Protein AF-A0A9P0E6Q4-F1 (afdb_monomer_lite)

Sequence (98 aa):
MNNHGHNIPDKRSSLFKTTKTEAVAGGVAKLPCDITPPAKGDKVHLLIWYKEGASSPIYRAEIRFRYIFPPPTRIGPPSIRKKDKDPGEDSQEPTPLY

Organism: Nezara viridula (NCBI:txid85310)

InterPro domains:
  IPR013783 Immunoglobulin-like fold [G3DSA:2.60.40.10] (11-77)

pLDDT: mean 71.61, std 17.09, range [42.12, 96.38]

Foldseek 3Di:
DDDPPDPPPPPPPPDDDQDDWDDPVVDDIDHDDDLDDPDPPDDDQKDFACDPPDPHTPDIDGDDPPPPPPPPDPPPPPPPPPPPPDPDDDDDDDDDDD

Secondary structure (DSSP, 8-state):
----------TTTTS---------TTS----------SSTT----EEEE--TT-SS-SEEEE-------------PSP--------S-----PPPPP-

Radius of gyration: 34.37 Å; chains: 1; bounding box: 63×106×46 Å

Structure (mmCIF, N/CA/C/O backbone):
data_AF-A0A9P0E6Q4-F1
#
_entry.id   AF-A0A9P0E6Q4-F1
#
loop_
_atom_site.group_PDB
_atom_site.id
_atom_site.type_symbol
_atom_site.label_atom_id
_atom_site.label_alt_id
_atom_site.label_comp_id
_atom_site.label_asym_id
_atom_site.label_entity_id
_atom_site.label_seq_id
_atom_site.pdbx_PDB_ins_code
_atom_site.Cartn_x
_atom_site.Cartn_y
_atom_site.Cartn_z
_atom_site.occupancy
_atom_site.B_iso_or_equiv
_atom_site.auth_seq_id
_atom_site.auth_comp_id
_atom_site.auth_asym_id
_atom_site.auth_atom_id
_atom_site.pdbx_PDB_model_num
ATOM 1 N N . MET A 1 1 ? 25.083 -42.396 27.320 1.00 42.91 1 MET A N 1
ATOM 2 C CA . MET A 1 1 ? 24.763 -41.009 27.727 1.00 42.91 1 MET A CA 1
ATOM 3 C C . MET A 1 1 ? 24.178 -40.348 26.499 1.00 42.91 1 MET A C 1
ATOM 5 O O . MET A 1 1 ? 24.924 -39.913 25.633 1.00 42.91 1 MET A O 1
ATOM 9 N N . ASN A 1 2 ? 22.858 -40.431 26.344 1.00 42.12 2 ASN A N 1
ATOM 10 C CA . ASN A 1 2 ? 22.203 -40.104 25.083 1.00 42.12 2 ASN A CA 1
ATOM 11 C C . ASN A 1 2 ? 21.510 -38.762 25.288 1.00 42.12 2 ASN A C 1
ATOM 13 O O . ASN A 1 2 ? 20.542 -38.664 26.039 1.00 42.12 2 ASN A O 1
ATOM 17 N N . ASN A 1 3 ? 22.076 -37.722 24.682 1.00 49.81 3 ASN A N 1
ATOM 18 C CA . ASN A 1 3 ? 21.564 -36.365 24.765 1.00 49.81 3 ASN A CA 1
ATOM 19 C C . ASN A 1 3 ? 20.239 -36.299 24.004 1.00 49.81 3 ASN A C 1
ATOM 21 O O . ASN A 1 3 ? 20.217 -36.159 22.782 1.00 49.81 3 ASN A O 1
ATOM 25 N N . HIS A 1 4 ? 19.127 -36.401 24.729 1.00 57.22 4 HIS A N 1
ATOM 26 C CA . HIS A 1 4 ? 17.816 -36.036 24.212 1.00 57.22 4 HIS A CA 1
ATOM 27 C C . HIS A 1 4 ? 17.750 -34.511 24.112 1.00 57.22 4 HIS A C 1
ATOM 29 O O . HIS A 1 4 ? 17.235 -33.827 24.993 1.00 57.22 4 HIS A O 1
ATOM 35 N N . GLY A 1 5 ? 18.336 -33.983 23.034 1.00 54.97 5 GLY A N 1
ATOM 36 C CA . GLY A 1 5 ? 18.149 -32.605 22.608 1.00 54.97 5 GLY A CA 1
ATOM 37 C C . GLY A 1 5 ? 16.665 -32.375 22.359 1.00 54.97 5 GLY A C 1
ATOM 38 O O . GLY A 1 5 ? 16.095 -32.879 21.392 1.00 54.97 5 GLY A O 1
ATOM 39 N N . HIS A 1 6 ? 16.032 -31.658 23.279 1.00 58.06 6 HIS A N 1
ATOM 40 C CA . HIS A 1 6 ? 14.676 -31.169 23.127 1.00 58.06 6 HIS A CA 1
ATOM 41 C C . HIS A 1 6 ? 14.672 -30.198 21.940 1.00 58.06 6 HIS A C 1
ATOM 43 O O . HIS A 1 6 ? 15.166 -29.077 22.049 1.00 58.06 6 HIS A O 1
ATOM 49 N N . ASN A 1 7 ? 14.179 -30.652 20.785 1.00 57.44 7 ASN A N 1
ATOM 50 C CA . ASN A 1 7 ? 13.891 -29.781 19.652 1.00 57.44 7 ASN A CA 1
ATOM 51 C C . ASN A 1 7 ? 12.777 -28.827 20.087 1.00 57.44 7 ASN A C 1
ATOM 53 O O . ASN A 1 7 ? 11.602 -29.186 20.038 1.00 57.44 7 ASN A O 1
ATOM 57 N N . ILE A 1 8 ? 13.152 -27.637 20.555 1.00 66.44 8 ILE A N 1
ATOM 58 C CA . ILE A 1 8 ? 12.222 -26.527 20.741 1.00 66.44 8 ILE A CA 1
ATOM 59 C C . ILE A 1 8 ? 11.834 -26.091 19.325 1.00 66.44 8 ILE A C 1
ATOM 61 O O . ILE A 1 8 ? 12.696 -25.579 18.610 1.00 66.44 8 ILE A O 1
ATOM 65 N N . PRO A 1 9 ? 10.586 -26.304 18.868 1.00 59.25 9 PRO A N 1
ATOM 66 C CA . PRO A 1 9 ? 10.170 -25.730 17.604 1.00 59.25 9 PRO A CA 1
ATOM 67 C C . PRO A 1 9 ? 10.226 -24.211 17.762 1.00 59.25 9 PRO A C 1
ATOM 69 O O . PRO A 1 9 ? 9.576 -23.656 18.652 1.00 59.25 9 PRO A O 1
ATOM 72 N N . ASP A 1 10 ? 11.016 -23.545 16.919 1.00 67.12 10 ASP A N 1
ATOM 73 C CA . ASP A 1 10 ? 11.074 -22.089 16.844 1.00 67.12 10 ASP A CA 1
ATOM 74 C C . ASP A 1 10 ? 9.663 -21.551 16.585 1.00 67.12 10 ASP A C 1
ATOM 76 O O . ASP A 1 10 ? 9.179 -21.459 15.454 1.00 67.12 10 ASP A O 1
ATOM 80 N N . LYS A 1 11 ? 8.982 -21.164 17.669 1.00 57.00 11 LYS A N 1
ATOM 81 C CA . LYS A 1 11 ? 7.601 -20.658 17.691 1.00 57.00 11 LYS A CA 1
ATOM 82 C C . LYS A 1 11 ? 7.436 -19.329 16.937 1.00 57.00 11 LYS A C 1
ATOM 84 O O . LYS A 1 11 ? 6.351 -18.756 16.903 1.00 57.00 11 LYS A O 1
ATOM 89 N N . ARG A 1 12 ? 8.528 -18.826 16.355 1.00 58.97 12 ARG A N 1
ATOM 90 C CA . ARG A 1 12 ? 8.641 -17.570 15.615 1.00 58.97 12 ARG A CA 1
ATOM 91 C C . ARG A 1 12 ? 8.485 -17.744 14.101 1.00 58.97 12 ARG A C 1
AT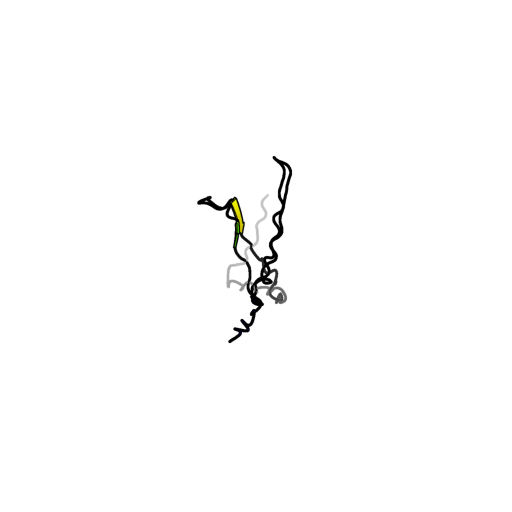OM 93 O O . ARG A 1 12 ? 8.345 -16.746 13.403 1.00 58.97 12 ARG A O 1
ATOM 100 N N . SER A 1 13 ? 8.453 -18.979 13.592 1.00 56.56 13 SER A N 1
ATOM 101 C CA . SER A 1 13 ? 8.358 -19.259 12.149 1.00 56.56 13 SER A CA 1
ATOM 102 C C . SER A 1 13 ? 6.996 -18.930 11.514 1.00 56.56 13 SER A C 1
ATOM 104 O O . SER A 1 13 ? 6.864 -18.994 10.296 1.00 56.56 13 SER A O 1
ATOM 106 N N . SER A 1 14 ? 5.992 -18.521 12.302 1.00 63.12 14 SER A N 1
ATOM 107 C CA . SER A 1 14 ? 4.620 -18.272 11.832 1.00 63.12 14 SER A CA 1
ATOM 108 C C . SER A 1 14 ? 4.103 -16.842 12.084 1.00 63.12 14 SER A C 1
ATOM 110 O O . SER A 1 14 ? 2.914 -16.680 12.358 1.00 63.12 14 SER A O 1
ATOM 112 N N . LEU A 1 15 ? 4.934 -15.789 12.031 1.00 66.12 15 LEU A N 1
ATOM 113 C CA . LEU A 1 15 ? 4.443 -14.433 12.365 1.00 66.12 15 LEU A CA 1
ATOM 114 C C . LEU A 1 15 ? 4.355 -13.403 11.232 1.00 66.12 15 LEU A C 1
ATOM 116 O O . LEU A 1 15 ? 3.760 -12.361 11.459 1.00 66.12 15 LEU A O 1
ATOM 120 N N . PHE A 1 16 ? 4.817 -13.671 10.010 1.00 63.97 16 PHE A N 1
ATOM 121 C CA . PHE A 1 16 ? 4.500 -12.807 8.862 1.00 63.97 16 PHE A CA 1
ATOM 122 C C . PHE A 1 16 ? 4.394 -13.639 7.586 1.00 63.97 16 PHE A C 1
ATOM 124 O O . PHE A 1 16 ? 5.314 -14.371 7.226 1.00 63.97 16 PHE A O 1
ATOM 131 N N . LYS A 1 17 ? 3.245 -13.558 6.907 1.00 67.81 17 LYS A N 1
ATOM 132 C CA . LYS A 1 17 ? 2.988 -14.310 5.676 1.00 67.81 17 LYS A CA 1
ATOM 133 C C . LYS A 1 17 ? 3.602 -13.569 4.488 1.00 67.81 17 LYS A C 1
ATOM 135 O O . LYS A 1 17 ? 2.944 -12.741 3.862 1.00 67.81 17 LYS A O 1
ATOM 140 N N . THR A 1 18 ? 4.853 -13.873 4.158 1.00 70.94 18 THR A N 1
ATOM 141 C CA . THR A 1 18 ? 5.472 -13.364 2.928 1.00 70.94 18 THR A CA 1
ATOM 142 C C . THR A 1 18 ? 4.833 -14.049 1.723 1.00 70.94 18 THR A C 1
ATOM 144 O O . THR A 1 18 ? 4.826 -15.275 1.623 1.00 70.94 18 THR A O 1
ATOM 147 N N . THR A 1 19 ? 4.272 -13.267 0.806 1.00 80.06 19 THR A N 1
ATOM 148 C CA . THR A 1 19 ? 3.653 -13.769 -0.428 1.00 80.06 19 THR A CA 1
ATOM 149 C C . THR A 1 19 ? 4.452 -13.278 -1.629 1.00 80.06 19 THR A C 1
ATOM 151 O O . THR A 1 19 ? 4.754 -12.092 -1.753 1.00 80.06 19 THR A O 1
ATOM 154 N N . LYS A 1 20 ? 4.838 -14.206 -2.511 1.00 85.44 20 LYS A N 1
ATOM 155 C CA . LYS A 1 20 ? 5.548 -13.879 -3.752 1.00 85.44 20 LYS A CA 1
ATOM 156 C C . LYS A 1 20 ? 4.567 -13.238 -4.738 1.00 85.44 20 LYS A C 1
ATOM 158 O O . LYS A 1 20 ? 3.453 -13.727 -4.893 1.00 85.44 20 LYS A O 1
ATOM 163 N N . THR A 1 21 ? 4.986 -12.159 -5.395 1.00 88.56 21 THR A N 1
ATOM 164 C CA . THR A 1 21 ? 4.213 -11.464 -6.437 1.00 88.56 21 THR A CA 1
ATOM 165 C C . THR A 1 21 ? 5.032 -11.417 -7.717 1.00 88.56 21 THR A C 1
ATOM 167 O O . THR A 1 21 ? 6.223 -11.118 -7.669 1.00 88.56 21 THR A O 1
ATOM 170 N N . GLU A 1 22 ? 4.395 -11.681 -8.854 1.00 91.62 22 GLU A N 1
ATOM 171 C CA . GLU A 1 22 ? 5.019 -11.648 -10.177 1.00 91.62 22 GLU A CA 1
ATOM 172 C C . GLU A 1 22 ? 4.158 -10.823 -11.142 1.00 91.62 22 GLU A C 1
ATOM 174 O O . GLU A 1 22 ? 2.943 -10.710 -10.974 1.00 91.62 22 GLU A O 1
ATOM 179 N N . ALA A 1 23 ? 4.799 -10.222 -12.141 1.00 93.56 23 ALA A N 1
ATOM 180 C CA . ALA A 1 23 ? 4.149 -9.505 -13.231 1.00 93.56 23 ALA A CA 1
ATOM 181 C C . ALA A 1 23 ? 5.003 -9.626 -14.499 1.00 93.56 23 ALA A C 1
ATOM 183 O O . ALA A 1 23 ? 6.216 -9.828 -14.421 1.00 93.56 23 ALA A O 1
ATOM 184 N N . VAL A 1 24 ? 4.373 -9.485 -15.666 1.00 96.38 24 VAL A N 1
ATOM 185 C CA . VAL A 1 24 ? 5.083 -9.430 -16.952 1.00 96.38 24 VAL A CA 1
ATOM 186 C C . VAL A 1 24 ? 5.959 -8.175 -16.999 1.00 96.38 24 VAL A C 1
ATOM 188 O O . VAL A 1 24 ? 5.591 -7.137 -16.446 1.00 96.38 24 VAL A O 1
ATOM 191 N N . ALA A 1 25 ? 7.113 -8.256 -17.665 1.00 93.69 25 ALA A N 1
ATOM 192 C CA . ALA A 1 25 ? 7.992 -7.108 -17.867 1.00 93.69 25 ALA A CA 1
ATOM 193 C C . ALA A 1 25 ? 7.238 -5.941 -18.536 1.00 93.69 25 ALA A C 1
ATOM 195 O O . ALA A 1 25 ? 6.520 -6.134 -19.514 1.00 93.69 25 ALA A O 1
ATOM 196 N N . GLY A 1 26 ? 7.379 -4.735 -17.977 1.00 92.50 26 GLY A N 1
ATOM 197 C CA . GLY A 1 26 ? 6.614 -3.549 -18.390 1.00 92.50 26 GLY A CA 1
ATOM 198 C C . GLY A 1 26 ? 5.177 -3.482 -17.848 1.00 92.50 26 GLY A C 1
ATOM 199 O O . GLY A 1 26 ? 4.510 -2.468 -18.028 1.00 92.50 26 GLY A O 1
ATOM 200 N N . GLY A 1 27 ? 4.702 -4.529 -17.168 1.00 92.19 27 GLY A N 1
ATOM 201 C CA . GLY A 1 27 ? 3.409 -4.568 -16.488 1.00 92.19 27 GLY A CA 1
ATOM 202 C C . GLY A 1 27 ? 3.447 -4.022 -15.056 1.00 92.19 27 GLY A C 1
ATOM 203 O O . GLY A 1 27 ? 4.468 -3.544 -14.563 1.00 92.19 27 GLY A O 1
ATOM 204 N N . VAL A 1 28 ? 2.309 -4.121 -14.362 1.00 90.44 28 VAL A N 1
ATOM 205 C CA . VAL A 1 28 ? 2.139 -3.640 -12.980 1.00 90.44 28 VAL A CA 1
ATOM 206 C C . VAL A 1 28 ? 2.114 -4.818 -12.007 1.00 90.44 28 VAL A C 1
ATOM 208 O O . VAL A 1 28 ? 1.221 -5.661 -12.073 1.00 90.44 28 VAL A O 1
ATOM 211 N N . ALA A 1 29 ? 3.058 -4.851 -11.065 1.00 88.50 29 ALA A N 1
ATOM 212 C CA . ALA A 1 29 ? 3.044 -5.794 -9.948 1.00 88.50 29 ALA A CA 1
ATOM 213 C C . ALA A 1 29 ? 2.209 -5.245 -8.778 1.00 88.50 29 ALA A C 1
ATOM 215 O O . ALA A 1 29 ? 2.364 -4.089 -8.384 1.00 88.50 29 ALA A O 1
ATOM 216 N N . LYS A 1 30 ? 1.336 -6.079 -8.198 1.00 87.00 30 LYS A N 1
ATOM 217 C CA . LYS A 1 30 ? 0.507 -5.726 -7.032 1.00 87.00 30 LYS A CA 1
ATOM 218 C C . LYS A 1 30 ? 1.083 -6.354 -5.768 1.00 87.00 30 LYS A C 1
ATOM 220 O O . LYS A 1 30 ? 0.794 -7.508 -5.476 1.00 87.00 30 LYS A O 1
ATOM 225 N N . LEU A 1 31 ? 1.897 -5.600 -5.037 1.00 85.19 31 LEU A N 1
ATOM 226 C CA . LEU A 1 31 ? 2.506 -6.085 -3.801 1.00 85.19 31 LEU A CA 1
ATOM 227 C C . LEU A 1 31 ? 1.454 -6.169 -2.676 1.00 85.19 31 LEU A C 1
ATOM 229 O O . LEU A 1 31 ? 0.821 -5.156 -2.365 1.00 85.19 31 LEU A O 1
ATOM 233 N N . PRO A 1 32 ? 1.247 -7.345 -2.062 1.00 82.69 32 PRO A N 1
ATOM 234 C CA . PRO A 1 32 ? 0.323 -7.502 -0.950 1.00 82.69 32 PRO A CA 1
ATOM 235 C C . PRO A 1 32 ? 0.868 -6.801 0.296 1.00 82.69 32 PRO A C 1
ATOM 237 O O . PRO A 1 32 ? 2.037 -6.948 0.649 1.00 82.69 32 PRO A O 1
ATOM 240 N N . CYS A 1 33 ? 0.004 -6.061 0.987 1.00 78.94 33 CYS A N 1
ATOM 241 C CA . CYS A 1 33 ? 0.295 -5.507 2.304 1.00 78.94 33 CYS A CA 1
ATOM 242 C C . CYS A 1 33 ? -0.920 -5.623 3.214 1.00 78.94 33 CYS A C 1
ATOM 244 O O . CYS A 1 33 ? -2.029 -5.247 2.839 1.00 78.94 33 CYS A O 1
ATOM 246 N N . ASP A 1 34 ? -0.683 -6.120 4.423 1.00 84.31 34 ASP A N 1
ATOM 247 C CA . ASP A 1 34 ? -1.565 -5.865 5.550 1.00 84.31 34 ASP A CA 1
ATOM 248 C C . ASP A 1 34 ? -1.034 -4.623 6.263 1.00 84.31 34 ASP A C 1
ATOM 250 O O . ASP A 1 34 ? 0.116 -4.589 6.701 1.00 84.31 34 ASP A O 1
ATOM 254 N N . ILE A 1 35 ? -1.858 -3.583 6.309 1.00 87.12 35 ILE A N 1
ATOM 255 C CA . ILE A 1 35 ? -1.532 -2.314 6.962 1.00 87.12 35 ILE A CA 1
ATOM 256 C C . ILE A 1 35 ? -2.313 -2.140 8.267 1.00 87.12 35 ILE A C 1
ATOM 258 O O . ILE A 1 35 ? -2.356 -1.039 8.808 1.00 87.12 35 ILE A O 1
ATOM 262 N N . THR A 1 36 ? -2.955 -3.201 8.762 1.00 88.00 36 THR A N 1
ATOM 263 C CA . THR A 1 36 ? -3.670 -3.194 10.038 1.00 88.00 36 THR A CA 1
ATOM 264 C C . THR A 1 36 ? -2.677 -2.964 11.176 1.00 88.00 36 THR A C 1
ATOM 266 O O . THR A 1 36 ? -1.779 -3.785 11.380 1.00 88.00 36 THR A O 1
ATOM 269 N N . PRO A 1 37 ? -2.802 -1.864 11.940 1.00 86.38 37 PRO A N 1
ATOM 270 C CA . PRO A 1 37 ? -1.942 -1.639 13.089 1.00 86.38 37 PRO A CA 1
ATOM 271 C C . PRO A 1 37 ? -2.171 -2.710 14.164 1.00 86.38 37 PRO A C 1
ATOM 273 O O . PRO A 1 37 ? -3.311 -3.132 14.373 1.00 86.38 37 PRO A O 1
ATOM 276 N N . PRO A 1 38 ? -1.120 -3.133 14.886 1.00 83.12 38 PRO A N 1
ATOM 277 C CA . PRO A 1 38 ? -1.241 -4.162 15.916 1.00 83.12 38 PRO A CA 1
ATOM 278 C C . PRO A 1 38 ? -2.061 -3.694 17.128 1.00 83.12 38 PRO A C 1
ATOM 280 O O . PRO A 1 38 ? -2.691 -4.513 17.796 1.00 83.12 38 PRO A O 1
ATOM 283 N N . ALA A 1 39 ? -2.064 -2.390 17.421 1.00 88.12 39 ALA A N 1
ATOM 284 C CA . ALA A 1 39 ? -2.818 -1.809 18.523 1.00 88.12 39 ALA A CA 1
ATOM 285 C C . ALA A 1 39 ? -4.135 -1.184 18.043 1.00 88.12 39 ALA A C 1
ATOM 287 O O . ALA A 1 39 ? -4.212 -0.497 17.023 1.00 88.12 39 ALA A O 1
ATOM 288 N N . LYS A 1 40 ? -5.199 -1.400 18.821 1.00 86.19 40 LYS A N 1
ATOM 289 C CA . LYS A 1 40 ? -6.523 -0.847 18.531 1.00 86.19 40 LYS A CA 1
ATOM 290 C C . LYS A 1 40 ? -6.507 0.674 18.715 1.00 86.19 40 LYS A C 1
ATOM 292 O O . LYS A 1 40 ? -6.220 1.157 19.803 1.00 86.19 40 LYS A O 1
ATOM 297 N N . GLY A 1 41 ? -6.890 1.409 17.673 1.00 84.81 41 GLY A N 1
ATOM 298 C CA . GLY A 1 41 ? -6.954 2.877 17.682 1.00 84.81 41 GLY A CA 1
ATOM 299 C C . GLY A 1 41 ? -5.751 3.562 17.031 1.00 84.81 41 GLY A C 1
ATOM 300 O O . GLY A 1 41 ? -5.858 4.737 16.664 1.00 84.81 41 GLY A O 1
ATOM 301 N N . ASP A 1 42 ? -4.666 2.820 16.806 1.00 88.69 42 ASP A N 1
ATOM 302 C CA . ASP A 1 42 ? -3.539 3.297 16.013 1.00 88.69 42 ASP A CA 1
ATOM 303 C C . ASP A 1 42 ? -3.932 3.463 14.547 1.00 88.69 42 ASP A C 1
ATOM 305 O O . ASP A 1 42 ? -4.877 2.847 14.040 1.00 88.69 42 ASP A O 1
ATOM 309 N N . LYS A 1 43 ? -3.190 4.326 13.852 1.00 87.38 43 LYS A N 1
ATOM 310 C CA . LYS A 1 43 ? -3.374 4.574 12.425 1.00 87.38 43 LYS A CA 1
ATOM 311 C C . LYS A 1 43 ? -2.056 4.574 11.694 1.00 87.38 43 LYS A C 1
ATOM 313 O O . LYS A 1 43 ? -1.061 5.115 12.166 1.00 87.38 43 LYS A O 1
ATOM 318 N N . VAL A 1 44 ? -2.101 4.064 10.473 1.00 88.94 44 VAL A N 1
ATOM 319 C CA . VAL A 1 44 ? -1.009 4.228 9.523 1.00 88.94 44 VAL A CA 1
ATOM 320 C C . VAL A 1 44 ? -1.082 5.628 8.932 1.00 88.94 44 VAL A C 1
ATOM 322 O O . VAL A 1 44 ? -2.098 6.014 8.365 1.00 88.94 44 VAL A O 1
ATOM 325 N N . HIS A 1 45 ? -0.005 6.393 9.057 1.00 89.56 45 HIS A N 1
ATOM 326 C CA . HIS A 1 45 ? 0.101 7.728 8.462 1.00 89.56 45 HIS A CA 1
ATOM 327 C C . HIS A 1 45 ? 0.947 7.737 7.187 1.00 89.56 45 HIS A C 1
ATOM 329 O O . HIS A 1 45 ? 0.738 8.568 6.303 1.00 89.56 45 HIS A O 1
ATOM 335 N N . LEU A 1 46 ? 1.885 6.797 7.077 1.00 90.69 46 LEU A N 1
ATOM 336 C CA . LEU A 1 46 ? 2.868 6.745 6.008 1.00 90.69 46 LEU A CA 1
ATOM 337 C C . LEU A 1 46 ? 3.177 5.287 5.665 1.00 90.69 46 LEU A C 1
ATOM 339 O O . LEU A 1 46 ? 3.535 4.507 6.543 1.00 90.69 46 LEU A O 1
ATOM 343 N N . LEU A 1 47 ? 3.050 4.941 4.386 1.00 88.69 47 LEU A N 1
ATOM 344 C CA . LEU A 1 47 ? 3.470 3.662 3.822 1.00 88.69 47 LEU A CA 1
ATOM 345 C C . LEU A 1 47 ? 4.650 3.911 2.885 1.00 88.69 47 LEU A C 1
ATOM 347 O O . LEU A 1 47 ? 4.567 4.763 1.997 1.00 88.69 47 LEU A O 1
ATOM 351 N N . ILE A 1 48 ? 5.736 3.166 3.074 1.00 91.00 48 ILE A N 1
ATOM 352 C CA . ILE A 1 48 ? 6.940 3.274 2.253 1.00 91.00 48 ILE A CA 1
ATOM 353 C C . ILE A 1 48 ? 7.405 1.878 1.855 1.00 91.00 48 ILE A C 1
ATOM 355 O O . ILE A 1 48 ? 7.519 1.000 2.707 1.00 91.00 48 ILE A O 1
ATOM 359 N N . TRP A 1 49 ? 7.723 1.696 0.577 1.00 88.44 49 TRP A N 1
ATOM 360 C CA . TRP A 1 49 ? 8.398 0.501 0.084 1.00 88.44 49 TRP A CA 1
ATOM 361 C C . TRP A 1 49 ? 9.812 0.837 -0.351 1.00 88.44 49 TRP A C 1
ATOM 363 O O . TRP A 1 49 ? 10.032 1.787 -1.105 1.00 88.44 49 TRP A O 1
ATOM 373 N N . TYR A 1 50 ? 10.757 0.010 0.080 1.00 91.44 50 TYR A N 1
ATOM 374 C CA . TYR A 1 50 ? 12.140 0.049 -0.369 1.00 91.44 50 TYR A CA 1
ATOM 375 C C . TYR A 1 50 ? 12.448 -1.196 -1.185 1.00 91.44 50 TYR A C 1
ATOM 377 O O . TYR A 1 50 ? 11.948 -2.285 -0.905 1.00 91.44 50 TYR A O 1
ATOM 385 N N . LYS A 1 51 ? 13.296 -1.018 -2.191 1.00 88.50 51 LYS A N 1
ATOM 386 C CA . LYS A 1 51 ? 13.962 -2.128 -2.859 1.00 88.50 51 LYS A CA 1
ATOM 387 C C . LYS A 1 51 ? 15.308 -2.341 -2.179 1.00 88.50 51 LYS A C 1
ATOM 389 O O . LYS A 1 51 ? 15.989 -1.371 -1.856 1.00 88.50 51 LYS A O 1
ATOM 394 N N . GLU A 1 52 ? 15.696 -3.594 -1.986 1.00 91.25 52 GLU A N 1
ATOM 395 C CA . GLU A 1 52 ? 17.024 -3.923 -1.474 1.00 91.25 52 GLU A CA 1
ATOM 396 C C . GLU A 1 52 ? 18.120 -3.284 -2.344 1.00 91.25 52 GLU A C 1
ATOM 398 O O . GLU A 1 52 ? 18.046 -3.302 -3.576 1.00 91.25 52 GLU A O 1
ATOM 403 N N . GLY A 1 53 ? 19.102 -2.658 -1.690 1.00 93.94 53 GLY A N 1
ATOM 404 C CA . GLY A 1 53 ? 20.184 -1.920 -2.347 1.00 93.94 53 GLY A CA 1
ATOM 405 C C . GLY A 1 53 ? 19.819 -0.516 -2.850 1.00 93.94 53 GLY A C 1
ATOM 406 O O . GLY A 1 53 ? 20.706 0.197 -3.313 1.00 93.94 53 GLY A O 1
ATOM 407 N N . ALA A 1 54 ? 18.558 -0.079 -2.754 1.00 93.50 54 ALA A N 1
ATOM 408 C CA . ALA 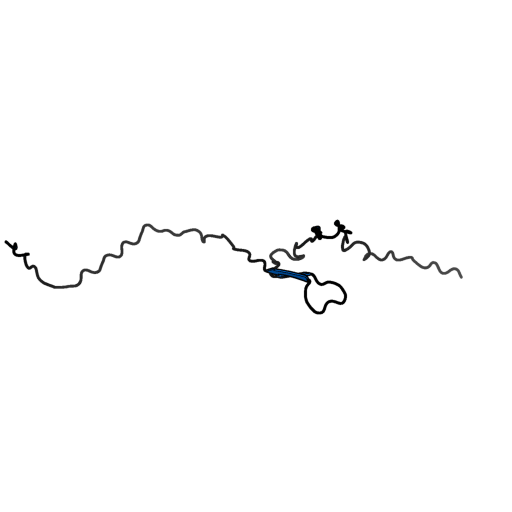A 1 54 ? 18.174 1.295 -3.075 1.00 93.50 54 ALA A CA 1
ATOM 409 C C . ALA A 1 54 ? 18.325 2.215 -1.852 1.00 93.50 54 ALA A C 1
ATOM 411 O O . ALA A 1 54 ? 17.897 1.878 -0.749 1.00 93.50 54 ALA A O 1
ATOM 412 N N . SER A 1 55 ? 18.894 3.407 -2.055 1.00 93.31 55 SER A N 1
ATOM 413 C CA . SER A 1 55 ? 19.032 4.434 -1.009 1.00 93.31 55 SER A CA 1
ATOM 414 C C . SER A 1 55 ? 17.756 5.256 -0.789 1.00 93.31 55 SER A C 1
ATOM 416 O O . SER A 1 55 ? 17.618 5.933 0.229 1.00 93.31 55 SER A O 1
ATOM 418 N N . SER A 1 56 ? 16.812 5.194 -1.728 1.00 94.12 56 SER A N 1
ATOM 419 C CA . SER A 1 56 ? 15.540 5.912 -1.699 1.00 94.12 56 SER A CA 1
ATOM 420 C C . SER A 1 56 ? 14.361 4.950 -1.891 1.00 94.12 56 SER A C 1
ATOM 422 O O . SER A 1 56 ? 14.522 3.857 -2.447 1.00 94.12 56 SER A O 1
ATOM 424 N N . PRO A 1 57 ? 13.166 5.314 -1.401 1.00 91.56 57 PRO A N 1
ATOM 425 C CA . PRO A 1 57 ? 12.006 4.448 -1.517 1.00 91.56 57 PRO A CA 1
ATOM 426 C C . PRO A 1 57 ? 11.505 4.356 -2.959 1.00 91.56 57 PRO A C 1
ATOM 428 O O . PRO A 1 57 ? 11.474 5.349 -3.682 1.00 91.56 57 PRO A O 1
ATOM 431 N N . ILE A 1 58 ? 11.046 3.166 -3.350 1.00 90.69 58 ILE A N 1
ATOM 432 C CA . ILE A 1 58 ? 10.440 2.910 -4.666 1.00 90.69 58 ILE A CA 1
ATOM 433 C C . ILE A 1 58 ? 8.954 3.282 -4.709 1.00 90.69 58 ILE A C 1
ATOM 435 O O . ILE A 1 58 ? 8.386 3.441 -5.786 1.00 90.69 58 ILE A O 1
ATOM 439 N N . TYR A 1 59 ? 8.316 3.416 -3.545 1.00 87.31 59 TYR A N 1
ATOM 440 C CA . TYR A 1 59 ? 6.934 3.865 -3.430 1.00 87.31 59 TYR A CA 1
ATOM 441 C C . TYR A 1 59 ? 6.690 4.521 -2.073 1.00 87.31 59 TYR A C 1
ATOM 443 O O . TYR A 1 59 ? 7.168 4.032 -1.048 1.00 87.31 59 TYR A O 1
ATOM 451 N N . ARG A 1 60 ? 5.909 5.605 -2.061 1.00 89.88 60 ARG A N 1
ATOM 452 C CA . ARG A 1 60 ? 5.491 6.323 -0.854 1.00 89.88 60 ARG A CA 1
ATOM 453 C C . ARG A 1 60 ? 4.022 6.714 -0.972 1.00 89.88 60 ARG A C 1
ATOM 455 O O . ARG A 1 60 ? 3.630 7.319 -1.965 1.00 89.88 60 ARG A O 1
ATOM 462 N N . ALA A 1 61 ? 3.240 6.428 0.062 1.00 88.56 61 ALA A N 1
ATOM 463 C CA . ALA A 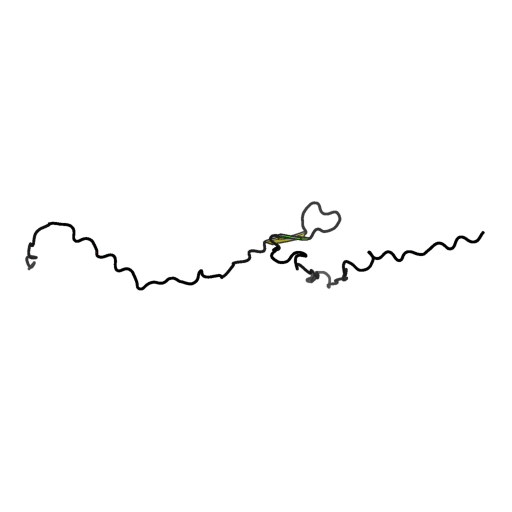1 61 ? 1.857 6.873 0.177 1.00 88.56 61 ALA A CA 1
ATOM 464 C C . ALA A 1 61 ? 1.601 7.483 1.559 1.00 88.56 61 ALA A C 1
ATOM 466 O O . ALA A 1 61 ? 1.883 6.868 2.587 1.00 88.56 61 ALA A O 1
ATOM 467 N N . GLU A 1 62 ? 1.055 8.698 1.579 1.00 90.06 62 GLU A N 1
ATOM 468 C CA . GLU A 1 62 ? 0.587 9.359 2.798 1.00 90.06 62 GLU A CA 1
ATOM 469 C C . GLU A 1 62 ? -0.897 9.073 2.992 1.00 90.06 62 GLU A C 1
ATOM 471 O O . GLU A 1 62 ? -1.720 9.373 2.125 1.00 90.06 62 GLU A O 1
ATOM 476 N N . ILE A 1 63 ? -1.250 8.507 4.142 1.00 87.88 63 ILE A N 1
ATOM 477 C CA . ILE A 1 63 ? -2.628 8.134 4.443 1.00 87.88 63 ILE A CA 1
ATOM 478 C C . ILE A 1 63 ? -3.231 9.223 5.324 1.00 87.88 63 ILE A C 1
ATOM 480 O O . ILE A 1 63 ? -2.892 9.384 6.498 1.00 87.88 63 ILE A O 1
ATOM 484 N N . ARG A 1 64 ? -4.144 10.002 4.740 1.00 82.38 64 ARG A N 1
ATOM 485 C CA . ARG A 1 64 ? -4.904 11.030 5.457 1.00 82.38 64 ARG A CA 1
ATOM 486 C C . ARG A 1 64 ? -6.283 10.485 5.796 1.00 82.38 64 ARG A C 1
ATOM 488 O O . ARG A 1 64 ? -7.199 10.544 4.980 1.00 82.38 64 ARG A O 1
ATOM 495 N N . PHE A 1 65 ? -6.446 9.986 7.017 1.00 70.50 65 PHE A N 1
ATOM 496 C CA . PHE A 1 65 ? -7.770 9.661 7.538 1.00 70.50 65 PHE A CA 1
ATOM 497 C C . PHE A 1 65 ? -8.526 10.959 7.827 1.00 70.50 65 PHE A C 1
ATOM 499 O O . PHE A 1 65 ? -8.337 11.588 8.867 1.00 70.50 65 PHE A O 1
ATOM 506 N N . ARG A 1 66 ? -9.386 11.383 6.894 1.00 68.38 66 ARG A N 1
ATOM 507 C CA . ARG A 1 66 ? -10.419 12.370 7.208 1.00 68.38 66 ARG A CA 1
ATOM 508 C C . ARG A 1 66 ? -11.422 11.684 8.119 1.00 68.38 66 ARG A C 1
ATOM 510 O O . ARG A 1 66 ? -12.258 10.912 7.662 1.00 68.38 66 ARG A O 1
ATOM 517 N N . TYR A 1 67 ? -11.328 11.959 9.411 1.00 54.12 67 TYR A N 1
ATOM 518 C CA . TYR A 1 67 ? -12.438 11.711 10.309 1.00 54.12 67 TYR A CA 1
ATOM 519 C C . TYR A 1 67 ? -13.608 12.589 9.873 1.00 54.12 67 TYR A C 1
ATOM 521 O O . TYR A 1 67 ? -13.696 13.752 10.254 1.00 54.12 67 TYR A O 1
ATOM 529 N N . ILE A 1 68 ? -14.516 12.037 9.069 1.00 53.84 68 ILE A N 1
ATOM 530 C CA . ILE A 1 68 ? -15.870 12.575 8.933 1.00 53.84 68 ILE A CA 1
ATOM 531 C C . ILE A 1 68 ? -16.621 12.147 10.199 1.00 53.84 68 ILE A C 1
ATOM 533 O O . ILE A 1 68 ? -17.517 11.316 10.171 1.00 53.84 68 ILE A O 1
ATOM 537 N N . PHE A 1 69 ? -16.196 12.671 11.345 1.00 50.19 69 PHE A N 1
ATOM 538 C CA . PHE A 1 69 ? -17.137 12.934 12.415 1.00 50.19 69 PHE A CA 1
ATOM 539 C C . PHE A 1 69 ? -17.524 14.392 12.208 1.00 50.19 69 PHE A C 1
ATOM 541 O O . PHE A 1 69 ? -16.773 15.268 12.641 1.00 50.19 69 PHE A O 1
ATOM 548 N N . PRO A 1 70 ? -18.639 14.706 11.516 1.00 58.03 70 PRO A N 1
ATOM 549 C CA . PRO A 1 70 ? -19.274 15.969 11.827 1.00 58.03 70 PRO A CA 1
ATOM 550 C C . PRO A 1 70 ? -19.483 15.941 13.351 1.00 58.03 70 PRO A C 1
ATOM 552 O O . PRO A 1 70 ? -20.055 14.965 13.853 1.00 58.03 70 PRO A O 1
ATOM 555 N N . PRO A 1 71 ? -18.985 16.925 14.125 1.00 63.88 71 PRO A N 1
ATOM 556 C CA . PRO A 1 71 ? -19.489 17.083 15.481 1.00 63.88 71 PRO A CA 1
ATOM 557 C C . PRO A 1 71 ? -21.019 17.087 15.374 1.00 63.88 71 PRO A C 1
ATOM 559 O O . PRO A 1 71 ? -21.522 17.680 14.412 1.00 63.88 71 PRO A O 1
ATOM 562 N N . PRO A 1 72 ? -21.767 16.411 16.269 1.00 63.00 72 PRO A N 1
ATOM 563 C CA . PRO A 1 72 ? -23.217 16.494 16.249 1.00 63.00 72 PRO A CA 1
ATOM 564 C C . PRO A 1 72 ? -23.568 17.974 16.227 1.00 63.00 72 PRO A C 1
ATOM 566 O O . PRO A 1 72 ? -23.258 18.730 17.149 1.00 63.00 72 PRO A O 1
ATOM 569 N N . THR A 1 73 ? -24.112 18.394 15.094 1.00 55.72 73 THR A N 1
ATOM 570 C CA . THR A 1 73 ? -24.523 19.753 14.816 1.00 55.72 73 THR A CA 1
ATOM 571 C C . THR A 1 73 ? -25.465 20.177 15.927 1.00 55.72 73 THR A C 1
ATOM 573 O O . THR A 1 73 ? -26.642 19.832 15.905 1.00 55.72 73 THR A O 1
ATOM 576 N N . ARG A 1 74 ? -24.991 20.991 16.874 1.00 58.81 74 ARG A N 1
ATOM 577 C CA . ARG A 1 74 ? -25.870 21.981 17.493 1.00 58.81 74 ARG A CA 1
ATOM 578 C C . ARG A 1 74 ? -26.038 23.115 16.489 1.00 58.81 74 ARG A C 1
ATOM 580 O O . ARG A 1 74 ? -25.560 24.223 16.699 1.00 58.81 74 ARG A O 1
ATOM 587 N N . ILE A 1 75 ? -26.729 22.822 15.386 1.00 57.53 75 ILE A N 1
ATOM 588 C CA . ILE A 1 75 ? -27.487 23.855 14.688 1.00 57.53 75 ILE A CA 1
ATOM 589 C C . ILE A 1 75 ? -28.650 24.135 15.637 1.00 57.53 75 ILE A C 1
ATOM 591 O O . ILE A 1 75 ? -29.707 23.515 15.568 1.00 57.53 75 ILE A O 1
ATOM 595 N N . GLY A 1 76 ? -28.407 25.009 16.615 1.00 57.84 76 GLY A N 1
ATOM 596 C CA . GLY A 1 76 ? -29.511 25.758 17.190 1.00 57.84 76 GLY A CA 1
ATOM 597 C C . GLY A 1 76 ? -30.219 26.504 16.053 1.00 57.84 76 GLY A C 1
ATOM 598 O O . GLY A 1 76 ? -29.595 26.741 15.009 1.00 57.84 76 GLY A O 1
ATOM 599 N N . PRO A 1 77 ? -31.500 26.872 16.220 1.00 65.94 77 PRO A N 1
ATOM 600 C CA . PRO A 1 77 ? -32.140 27.784 15.279 1.00 65.94 77 PRO A CA 1
ATOM 601 C C . PRO A 1 77 ? -31.198 28.974 15.046 1.00 65.94 77 PRO A C 1
ATOM 603 O O . PRO A 1 77 ? -30.520 29.377 16.000 1.00 65.94 77 PRO A O 1
ATOM 606 N N . PRO A 1 78 ? -31.082 29.492 13.807 1.00 53.38 78 PRO A N 1
ATOM 607 C CA . PRO A 1 78 ? -30.187 30.601 13.522 1.00 53.38 78 PRO A CA 1
ATOM 608 C C . PRO A 1 78 ? -30.427 31.679 14.574 1.00 53.38 78 PRO A C 1
ATOM 610 O O . PRO A 1 78 ? -31.540 32.188 14.705 1.00 53.38 78 PRO A O 1
ATOM 613 N N . SER A 1 79 ? -29.398 31.964 15.376 1.00 57.59 79 SER A N 1
ATOM 614 C CA . SER A 1 79 ? -29.420 33.107 16.272 1.00 57.59 79 SER A CA 1
ATOM 615 C C . SER A 1 79 ? -29.464 34.314 15.354 1.00 57.59 79 SER A C 1
ATOM 617 O O . SER A 1 79 ? -28.445 34.733 14.799 1.00 57.59 79 SER A O 1
ATOM 619 N N . ILE A 1 80 ? -30.678 34.797 15.098 1.00 60.53 80 ILE A N 1
ATOM 620 C CA . ILE A 1 80 ? -30.905 36.101 14.509 1.00 60.53 80 ILE A CA 1
ATOM 621 C C . ILE A 1 80 ? -30.266 37.035 15.525 1.00 60.53 80 ILE A C 1
ATOM 623 O O . ILE A 1 80 ? -30.857 37.326 16.565 1.00 60.53 80 ILE A O 1
ATOM 627 N N . ARG A 1 81 ? -29.013 37.436 15.275 1.00 55.84 81 ARG A N 1
ATOM 628 C CA . ARG A 1 81 ? -28.428 38.576 15.966 1.00 55.84 81 ARG A CA 1
ATOM 629 C C . ARG A 1 81 ? -29.441 39.684 15.752 1.00 55.84 81 ARG A C 1
ATOM 631 O O . ARG A 1 81 ? -29.625 40.124 14.617 1.00 55.84 81 ARG A O 1
ATOM 638 N N . LYS A 1 82 ? -30.166 40.059 16.810 1.00 54.59 82 LYS A N 1
ATOM 639 C CA . LYS A 1 82 ? -30.872 41.332 16.815 1.00 54.59 82 LYS A CA 1
ATOM 640 C C . LYS A 1 82 ? -29.773 42.326 16.484 1.00 54.59 82 LYS A C 1
ATOM 642 O O . LYS A 1 82 ? -28.800 42.419 17.222 1.00 54.59 82 LYS A O 1
ATOM 647 N N . LYS A 1 83 ? -29.837 42.902 15.286 1.00 52.75 83 LYS A N 1
ATOM 648 C CA . LYS A 1 83 ? -28.961 43.999 14.913 1.00 52.75 83 LYS A CA 1
ATOM 649 C C . LYS A 1 83 ? -29.284 45.058 15.954 1.00 52.75 83 LYS A C 1
ATOM 651 O O . LYS A 1 83 ? -30.436 45.498 16.002 1.00 52.75 83 LYS A O 1
ATOM 656 N N . ASP A 1 84 ? -28.354 45.305 16.870 1.00 54.94 84 ASP A N 1
ATOM 657 C CA . ASP A 1 84 ? -28.525 46.351 17.863 1.00 54.94 84 ASP A CA 1
ATOM 658 C C . ASP A 1 84 ? -28.893 47.607 17.083 1.00 54.94 84 ASP A C 1
ATOM 660 O O . ASP A 1 84 ? -28.259 47.95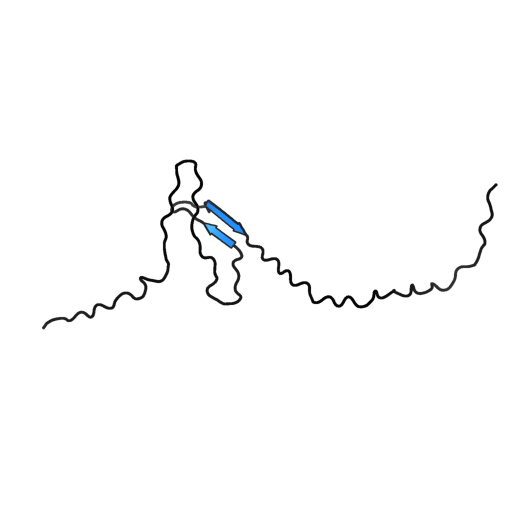1 16.083 1.00 54.94 84 ASP A O 1
ATOM 664 N N . LYS A 1 85 ? -30.049 48.171 17.422 1.00 50.41 85 LYS A N 1
ATOM 665 C CA . LYS A 1 85 ? -30.553 49.351 16.745 1.00 50.41 85 LYS A CA 1
ATOM 666 C C . LYS A 1 85 ? -29.633 50.487 17.161 1.00 50.41 85 LYS A C 1
ATOM 668 O O . LYS A 1 85 ? -29.733 50.945 18.296 1.00 50.41 85 LYS A O 1
ATOM 673 N N . ASP A 1 86 ? -28.729 50.872 16.264 1.00 57.69 86 ASP A N 1
ATOM 674 C CA . ASP A 1 86 ? -27.861 52.030 16.453 1.00 57.69 86 ASP A CA 1
ATOM 675 C C . ASP A 1 86 ? -28.745 53.230 16.852 1.00 57.69 86 ASP A C 1
ATOM 677 O O . ASP A 1 86 ? -29.743 53.514 16.170 1.00 57.69 86 ASP A O 1
ATOM 681 N N . PRO A 1 87 ? -28.486 53.874 18.004 1.00 46.31 87 PRO A N 1
ATOM 682 C CA . PRO A 1 87 ? -29.343 54.930 18.499 1.00 46.31 87 PRO A CA 1
ATOM 683 C C . PRO A 1 87 ? -29.025 56.213 17.738 1.00 46.31 87 PRO A C 1
ATOM 685 O O . PRO A 1 87 ? -28.054 56.898 18.032 1.00 46.31 87 PRO A O 1
ATOM 688 N N . GLY A 1 88 ? -29.903 56.536 16.794 1.00 52.06 88 GLY A N 1
ATOM 689 C CA . GLY A 1 88 ? -30.003 57.860 16.198 1.00 52.06 88 GLY A CA 1
ATOM 690 C C . GLY A 1 88 ? -29.219 58.016 14.906 1.00 52.06 88 GLY A C 1
ATOM 691 O O . GLY A 1 88 ? -28.027 58.275 14.936 1.00 52.06 88 GLY A O 1
ATOM 692 N N . GLU A 1 89 ? -29.932 57.980 13.784 1.00 45.53 89 GLU A N 1
ATOM 693 C CA . GLU A 1 89 ? -29.886 59.119 12.871 1.00 45.53 89 GLU A CA 1
ATOM 694 C C . GLU A 1 89 ? -31.191 59.205 12.072 1.00 45.53 89 GLU A C 1
ATOM 696 O O . GLU A 1 89 ? -31.930 58.229 11.932 1.00 45.53 89 GLU A O 1
ATOM 701 N N . ASP A 1 90 ? -31.499 60.436 11.703 1.00 43.38 90 ASP A N 1
ATOM 702 C CA . ASP A 1 90 ? -32.812 61.045 11.572 1.00 43.38 90 ASP A CA 1
ATOM 703 C C . ASP A 1 90 ? -33.601 60.612 10.327 1.00 43.38 90 ASP A C 1
ATOM 705 O O . ASP A 1 90 ? -33.057 60.192 9.306 1.00 43.38 90 ASP A O 1
ATOM 709 N N . SER A 1 91 ? -34.922 60.730 10.424 1.00 51.16 91 SER A N 1
ATOM 710 C CA . SER A 1 91 ? -35.842 60.502 9.316 1.00 51.16 91 SER A CA 1
ATOM 711 C C . SER A 1 91 ? -35.709 61.645 8.315 1.00 51.16 91 SER A C 1
ATOM 713 O O . SER A 1 91 ? -36.174 62.745 8.592 1.00 51.16 91 SER A O 1
ATOM 715 N N . GLN A 1 92 ? -35.170 61.390 7.122 1.00 50.03 92 GLN A N 1
ATOM 716 C CA . GLN A 1 92 ? -35.382 62.303 6.001 1.00 50.03 92 GLN A CA 1
ATOM 717 C C . GLN A 1 92 ? -35.712 61.570 4.699 1.00 50.03 92 GLN A C 1
ATOM 719 O O . GLN A 1 92 ? -35.008 60.682 4.226 1.00 50.03 92 GLN A O 1
ATOM 724 N N . GLU A 1 93 ? -36.879 61.956 4.200 1.00 49.75 93 GLU A N 1
ATOM 725 C CA . GLU A 1 93 ? -37.623 61.520 3.027 1.00 49.75 93 GLU A CA 1
ATOM 726 C C . GLU A 1 93 ? -36.788 61.622 1.732 1.00 49.75 93 GLU A C 1
ATOM 728 O O . GLU A 1 93 ? -36.095 62.624 1.539 1.00 49.75 93 GLU A O 1
ATOM 733 N N . PRO A 1 94 ? -36.836 60.643 0.807 1.00 52.62 94 PRO A N 1
ATOM 734 C CA . PRO A 1 94 ? -36.179 60.797 -0.484 1.00 52.62 94 PRO A CA 1
ATOM 735 C C . PRO A 1 94 ? -37.008 61.709 -1.403 1.00 52.62 94 PRO A C 1
ATOM 737 O O . PRO A 1 94 ? -38.143 61.393 -1.758 1.00 52.62 94 PRO A O 1
ATOM 740 N N . THR A 1 95 ? -36.424 62.832 -1.822 1.00 50.91 95 THR A N 1
ATOM 741 C CA . THR A 1 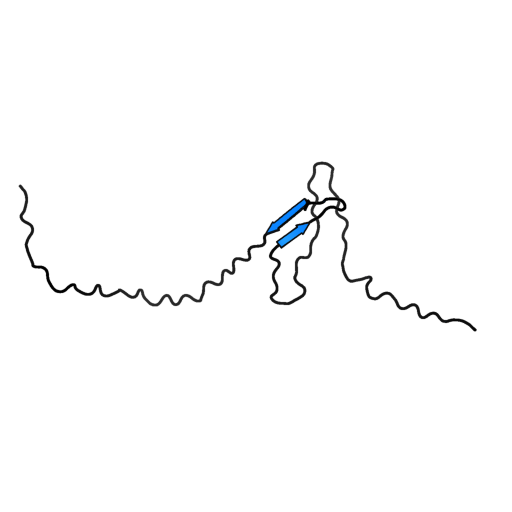95 ? -36.971 63.697 -2.874 1.00 50.91 95 THR A CA 1
ATOM 742 C C . THR A 1 95 ? -37.002 62.961 -4.224 1.00 50.91 95 THR A C 1
ATOM 744 O O . THR A 1 95 ? -36.039 62.271 -4.570 1.00 50.91 95 THR A O 1
ATOM 747 N N . PRO A 1 96 ? -38.079 63.087 -5.023 1.00 52.06 96 PRO A N 1
ATOM 748 C CA . PRO A 1 96 ? -38.143 62.469 -6.342 1.00 52.06 96 PRO A CA 1
ATOM 749 C C . PRO A 1 96 ? -37.313 63.286 -7.340 1.00 52.06 96 PRO A C 1
ATOM 751 O O . PRO A 1 96 ? -37.442 64.510 -7.409 1.00 52.06 96 PRO A O 1
ATOM 754 N N . LEU A 1 97 ? -36.468 62.617 -8.125 1.00 55.25 97 LEU A N 1
ATOM 755 C CA . LEU A 1 97 ? -35.815 63.238 -9.276 1.00 55.25 97 LEU A CA 1
ATOM 756 C C . LEU A 1 97 ? -36.741 63.154 -10.496 1.00 55.25 97 LEU A C 1
ATOM 758 O O . LEU A 1 97 ? -37.303 62.092 -10.770 1.00 55.25 97 LEU A O 1
ATOM 762 N N . TYR A 1 98 ? -36.897 64.300 -11.164 1.00 51.03 98 TYR A N 1
ATOM 763 C CA . TYR A 1 98 ? -37.526 64.458 -12.478 1.00 51.03 98 TYR A CA 1
ATOM 764 C C . TYR A 1 98 ? -36.760 63.709 -13.571 1.00 51.03 98 TYR A C 1
ATOM 766 O O . TYR A 1 98 ? -35.508 63.687 -13.49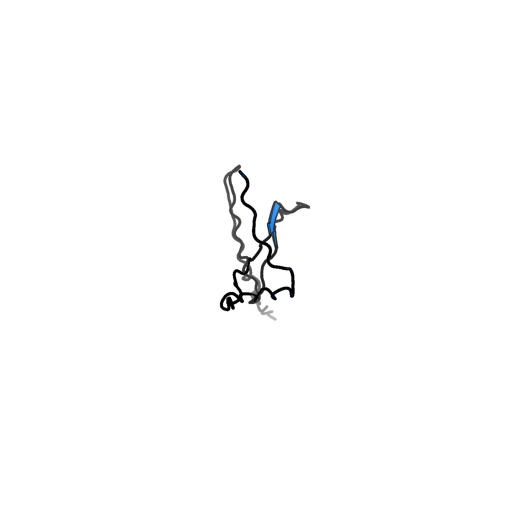8 1.00 51.03 98 TYR A O 1
#